Protein AF-A0A964MA13-F1 (afdb_monomer_lite)

pLDDT: mean 74.61, std 17.49, range [42.19, 92.94]

Structure (mmCIF, N/CA/C/O backbone):
data_AF-A0A964MA13-F1
#
_entry.id   AF-A0A964MA13-F1
#
loop_
_atom_site.group_PDB
_atom_site.id
_atom_site.type_symbol
_atom_site.label_atom_id
_atom_site.label_alt_id
_atom_site.label_comp_id
_atom_site.label_asym_id
_atom_site.label_entity_id
_atom_site.label_seq_id
_atom_site.pdbx_PDB_ins_code
_atom_site.Cartn_x
_atom_site.Cartn_y
_atom_site.Cartn_z
_atom_site.occupancy
_atom_site.B_iso_or_equiv
_atom_site.auth_seq_id
_atom_site.auth_comp_id
_atom_site.auth_asym_id
_atom_site.auth_atom_id
_atom_site.pdbx_PDB_model_num
ATOM 1 N N . MET A 1 1 ? 26.014 82.194 -28.796 1.00 44.09 1 MET A N 1
ATOM 2 C CA . MET A 1 1 ? 26.210 80.761 -28.497 1.00 44.09 1 MET A CA 1
ATOM 3 C C . MET A 1 1 ? 26.919 80.692 -27.159 1.00 44.09 1 MET A C 1
ATOM 5 O O . MET A 1 1 ? 28.118 80.924 -27.108 1.00 44.09 1 MET A O 1
ATOM 9 N N . SER A 1 2 ? 26.148 80.529 -26.086 1.00 42.19 2 SER A N 1
ATOM 10 C CA . SER A 1 2 ? 26.655 80.429 -24.715 1.00 42.19 2 SER A CA 1
ATOM 11 C C . SER A 1 2 ? 26.920 78.957 -24.424 1.00 42.19 2 SER A C 1
ATOM 13 O O . SER A 1 2 ? 26.049 78.128 -24.671 1.00 42.19 2 SER A O 1
ATOM 15 N N . ILE A 1 3 ? 28.135 78.631 -23.988 1.00 51.69 3 ILE A N 1
ATOM 16 C CA . ILE A 1 3 ? 28.475 77.291 -23.509 1.00 51.69 3 ILE A CA 1
ATOM 17 C C . ILE A 1 3 ? 28.402 77.381 -21.992 1.00 51.69 3 ILE A C 1
ATOM 19 O O . ILE A 1 3 ? 29.277 77.956 -21.345 1.00 51.69 3 ILE A O 1
ATOM 23 N N . ASP A 1 4 ? 27.281 76.891 -21.476 1.00 51.12 4 ASP A N 1
ATOM 24 C CA . ASP A 1 4 ? 26.963 76.829 -20.064 1.00 51.12 4 ASP A CA 1
ATOM 25 C C . ASP A 1 4 ? 27.942 75.935 -19.297 1.00 51.12 4 ASP A C 1
ATOM 27 O O . ASP A 1 4 ? 28.339 74.841 -19.702 1.00 51.12 4 ASP A O 1
ATOM 31 N N . TYR A 1 5 ? 28.328 76.485 -18.157 1.00 51.44 5 TYR A N 1
ATOM 32 C CA . TYR A 1 5 ? 29.275 76.003 -17.173 1.00 51.44 5 TYR A CA 1
ATOM 33 C C . TYR A 1 5 ? 28.660 74.820 -16.407 1.00 51.44 5 TYR A C 1
ATOM 35 O O . TYR A 1 5 ? 27.804 75.030 -15.547 1.00 51.44 5 TYR A O 1
ATOM 43 N N . TRP A 1 6 ? 29.065 73.574 -16.682 1.00 46.41 6 TRP A N 1
ATOM 44 C CA . TRP A 1 6 ? 28.625 72.440 -15.857 1.00 46.41 6 TRP A CA 1
ATOM 45 C C . TRP A 1 6 ? 29.602 72.189 -14.701 1.00 46.41 6 TRP A C 1
ATOM 47 O O . TRP A 1 6 ? 30.702 71.666 -14.852 1.00 46.41 6 TRP A O 1
ATOM 57 N N . ASN A 1 7 ? 29.133 72.598 -13.526 1.00 52.62 7 ASN A N 1
ATOM 58 C CA . ASN A 1 7 ? 29.661 72.382 -12.186 1.00 52.62 7 ASN A CA 1
ATOM 59 C C . ASN A 1 7 ? 29.698 70.879 -11.782 1.00 52.62 7 ASN A C 1
ATOM 61 O O . ASN A 1 7 ? 28.642 70.238 -11.783 1.00 52.62 7 ASN A O 1
ATOM 65 N N . PRO A 1 8 ? 30.846 70.291 -11.387 1.00 54.66 8 PRO A N 1
ATOM 66 C CA . PRO A 1 8 ? 30.923 68.909 -10.913 1.00 54.66 8 PRO A CA 1
ATOM 67 C C . PRO A 1 8 ? 30.558 68.834 -9.422 1.00 54.66 8 PRO A C 1
ATOM 69 O O . PRO A 1 8 ? 31.421 68.825 -8.546 1.00 54.66 8 PRO A O 1
ATOM 72 N N . ALA A 1 9 ? 29.262 68.792 -9.118 1.00 52.16 9 ALA A N 1
ATOM 73 C CA . ALA A 1 9 ? 28.777 68.673 -7.748 1.00 52.16 9 ALA A CA 1
ATOM 74 C C . ALA A 1 9 ? 28.364 67.228 -7.417 1.00 52.16 9 ALA A C 1
ATOM 76 O O . ALA A 1 9 ? 27.290 66.766 -7.785 1.00 52.16 9 ALA A O 1
ATOM 77 N N . PHE A 1 10 ? 29.238 66.564 -6.657 1.00 46.69 10 PHE A N 1
ATOM 78 C CA . PHE A 1 10 ? 28.889 65.673 -5.547 1.00 46.69 10 PHE A CA 1
ATOM 79 C C . PHE A 1 10 ? 27.952 64.487 -5.837 1.00 46.69 10 PHE A C 1
ATOM 81 O O . PHE A 1 10 ? 26.775 64.470 -5.482 1.00 46.69 10 PHE A O 1
ATOM 88 N N . THR A 1 11 ? 28.549 63.397 -6.322 1.00 50.41 11 THR A N 1
ATOM 89 C CA . THR A 1 11 ? 28.027 62.039 -6.125 1.00 50.41 11 THR A CA 1
ATOM 90 C C . THR A 1 11 ? 28.110 61.676 -4.639 1.00 50.41 11 THR A C 1
ATOM 92 O O . THR A 1 11 ? 29.091 61.099 -4.174 1.00 50.41 11 THR A O 1
ATOM 95 N N . ILE A 1 12 ? 27.086 62.031 -3.866 1.00 56.12 12 ILE A N 1
ATOM 96 C CA . ILE A 1 12 ? 26.887 61.498 -2.515 1.00 56.12 12 ILE A CA 1
ATOM 97 C C . ILE A 1 12 ? 26.108 60.194 -2.681 1.00 56.12 12 ILE A C 1
ATOM 99 O O . ILE A 1 12 ? 24.880 60.182 -2.710 1.00 56.12 12 ILE A O 1
ATOM 103 N N . LEU A 1 13 ? 26.830 59.084 -2.842 1.00 58.12 13 LEU A N 1
ATOM 104 C CA . LEU A 1 13 ? 26.235 57.760 -2.678 1.00 58.12 13 LEU A CA 1
ATOM 105 C C . LEU A 1 13 ? 25.839 57.601 -1.201 1.00 58.12 13 LEU A C 1
ATOM 107 O O . LEU A 1 13 ? 26.677 57.844 -0.326 1.00 58.12 13 LEU A O 1
ATOM 111 N N . PRO A 1 14 ? 24.595 57.201 -0.887 1.00 50.47 14 PRO A N 1
ATOM 112 C CA . PRO A 1 14 ? 24.221 56.904 0.482 1.00 50.47 14 PRO A CA 1
ATOM 113 C C . PRO A 1 14 ? 25.079 55.744 0.993 1.00 50.47 14 PRO A C 1
ATOM 115 O O . PRO A 1 14 ? 25.110 54.650 0.431 1.00 50.47 14 PRO A O 1
ATOM 118 N N . ARG A 1 15 ? 25.810 56.040 2.065 1.00 55.12 15 ARG A N 1
ATOM 119 C CA . ARG A 1 15 ? 26.603 55.124 2.881 1.00 55.12 15 ARG A CA 1
ATOM 120 C C . ARG A 1 15 ? 25.725 53.924 3.249 1.00 55.12 15 ARG A C 1
ATOM 122 O O . ARG A 1 15 ? 24.799 54.067 4.044 1.00 55.12 15 ARG A O 1
ATOM 129 N N . PHE A 1 16 ? 25.991 52.769 2.641 1.00 56.97 16 PHE A N 1
ATOM 130 C CA . PHE A 1 16 ? 25.405 51.497 3.057 1.00 56.97 16 PHE A CA 1
ATOM 131 C C . PHE A 1 16 ? 25.694 51.307 4.554 1.00 56.97 16 PHE A C 1
ATOM 133 O O . PHE A 1 16 ? 26.870 51.315 4.930 1.00 56.97 16 PHE A O 1
ATOM 140 N N . PRO A 1 17 ? 24.678 51.171 5.422 1.00 55.16 17 PRO A N 1
ATOM 141 C CA . PRO A 1 17 ? 24.931 50.744 6.785 1.00 55.16 17 PRO A CA 1
ATOM 142 C C . PRO A 1 17 ? 25.441 49.296 6.762 1.00 55.16 17 PRO A C 1
ATOM 144 O O . PRO A 1 17 ? 24.967 48.463 5.989 1.00 55.16 17 PRO A O 1
ATOM 147 N N . GLU A 1 18 ? 26.455 49.045 7.587 1.00 59.09 18 GLU A N 1
ATOM 148 C CA . GLU A 1 18 ? 27.140 47.769 7.804 1.00 59.09 18 GLU A CA 1
ATOM 149 C C . GLU A 1 18 ? 26.182 46.570 7.962 1.00 59.09 18 GLU A C 1
ATOM 151 O O . GLU A 1 18 ? 25.045 46.733 8.415 1.00 59.09 18 GLU A O 1
ATOM 156 N N . PRO A 1 19 ? 26.629 45.335 7.655 1.00 51.69 19 PRO A N 1
ATOM 157 C CA . PRO A 1 19 ? 25.849 44.140 7.937 1.00 51.69 19 PRO A CA 1
ATOM 158 C C . PRO A 1 19 ? 25.699 43.979 9.451 1.00 51.69 19 PRO A C 1
ATOM 160 O O . PRO A 1 19 ? 26.604 43.520 10.150 1.00 51.69 19 PRO A O 1
ATOM 163 N N . PHE A 1 20 ? 24.525 44.336 9.961 1.00 54.06 20 PHE A N 1
ATOM 164 C CA . PHE A 1 20 ? 24.120 44.042 11.324 1.00 54.06 20 PHE A CA 1
ATOM 165 C C . PHE A 1 20 ? 23.949 42.522 11.471 1.00 54.06 20 PHE A C 1
ATOM 167 O O . PHE A 1 20 ? 22.886 41.954 11.228 1.00 54.06 20 PHE A O 1
ATOM 174 N N . GLN A 1 21 ? 25.036 41.841 11.832 1.00 60.16 21 GLN A N 1
ATOM 175 C CA . GLN A 1 21 ? 25.034 40.455 12.293 1.00 60.16 21 GLN A CA 1
ATOM 176 C C . GLN A 1 21 ? 24.427 40.415 13.703 1.00 60.16 21 GLN A C 1
ATOM 178 O O . GLN A 1 21 ? 25.129 40.283 14.708 1.00 60.16 21 GLN A O 1
ATOM 183 N N . GLU A 1 22 ? 23.101 40.545 13.791 1.00 51.34 22 GLU A N 1
ATOM 184 C CA . GLU A 1 22 ? 22.385 40.268 15.032 1.00 51.34 22 GLU A CA 1
ATOM 185 C C . GLU A 1 22 ? 22.424 38.759 15.287 1.00 51.34 22 GLU A C 1
ATOM 187 O O . GLU A 1 22 ? 21.648 37.978 14.734 1.00 51.34 22 GLU A O 1
ATOM 192 N N . LYS A 1 23 ? 23.336 38.337 16.169 1.00 56.66 23 LYS A N 1
ATOM 193 C CA . LYS A 1 23 ? 23.270 37.046 16.858 1.00 56.66 23 LYS A CA 1
ATOM 194 C C . LYS A 1 23 ? 21.973 36.970 17.674 1.00 56.66 23 LYS A C 1
ATOM 196 O O . LYS A 1 23 ? 21.992 37.083 18.898 1.00 56.66 23 LYS A O 1
ATOM 201 N N . ARG A 1 24 ? 20.840 36.678 17.033 1.00 50.56 24 ARG A N 1
ATOM 202 C CA . ARG A 1 24 ? 19.688 36.103 17.732 1.00 50.56 24 ARG A CA 1
ATOM 203 C C . ARG A 1 24 ? 19.922 34.611 17.905 1.00 50.56 24 ARG A C 1
ATOM 205 O O . ARG A 1 24 ? 19.447 33.787 17.131 1.00 50.56 24 ARG A O 1
ATOM 212 N N . LYS A 1 25 ? 20.584 34.267 19.014 1.00 51.78 25 LYS A N 1
ATOM 213 C CA . LYS A 1 25 ? 20.233 33.054 19.761 1.00 51.78 25 LYS A CA 1
ATOM 214 C C . LYS A 1 25 ? 18.764 33.187 20.176 1.00 51.78 25 LYS A C 1
ATOM 216 O O . LYS A 1 25 ? 18.461 33.632 21.277 1.00 51.78 25 LYS A O 1
ATOM 221 N N . LYS A 1 26 ? 17.840 32.840 19.279 1.00 46.59 26 LYS A N 1
ATOM 222 C CA . LYS A 1 26 ? 16.476 32.499 19.668 1.00 46.59 26 LYS A CA 1
ATOM 223 C C . LYS A 1 26 ? 16.476 31.022 20.014 1.00 46.59 26 LYS A C 1
ATOM 225 O O . LYS A 1 26 ? 16.306 30.153 19.169 1.00 46.59 26 LYS A O 1
ATOM 230 N N . THR A 1 27 ? 16.698 30.776 21.296 1.00 52.06 27 THR A N 1
ATOM 231 C CA . THR A 1 27 ? 16.143 29.629 21.999 1.00 52.06 27 THR A CA 1
ATOM 232 C C . THR A 1 27 ? 14.629 29.663 21.782 1.00 52.06 27 THR A C 1
ATOM 234 O O . THR A 1 27 ? 13.909 30.393 22.454 1.00 52.06 27 THR A O 1
ATOM 237 N N . ILE A 1 28 ? 14.157 28.938 20.776 1.00 50.31 28 ILE A N 1
ATOM 238 C CA . ILE A 1 28 ? 12.778 28.460 20.686 1.00 50.31 28 ILE A CA 1
ATOM 239 C C . ILE A 1 28 ? 12.952 26.970 20.979 1.00 50.31 28 ILE A C 1
ATOM 241 O O . ILE A 1 28 ? 13.292 26.186 20.105 1.00 50.31 28 ILE A O 1
ATOM 245 N N . SER A 1 29 ? 13.088 26.590 22.251 1.00 42.81 29 SER A N 1
ATOM 246 C CA . SER A 1 29 ? 11.923 26.170 23.030 1.00 42.81 29 SER A CA 1
ATOM 247 C C . SER A 1 29 ? 10.933 25.474 22.112 1.00 42.81 29 SER A C 1
ATOM 249 O O . SER A 1 29 ? 10.007 26.103 21.607 1.00 42.81 29 SER A O 1
ATOM 251 N N . SER A 1 30 ? 11.230 24.206 21.837 1.00 48.28 30 SER A N 1
ATOM 252 C CA . SER A 1 30 ? 10.273 23.111 21.790 1.00 48.28 30 SER A CA 1
ATOM 253 C C . SER A 1 30 ? 8.823 23.592 21.803 1.00 48.28 30 SER A C 1
ATOM 255 O O . SER A 1 30 ? 8.165 23.579 22.837 1.00 48.28 30 SER A O 1
ATOM 257 N N . SER A 1 31 ? 8.315 24.031 20.656 1.00 43.44 31 SER A N 1
ATOM 258 C CA . SER A 1 31 ? 6.921 23.743 20.381 1.00 43.44 31 SER A CA 1
ATOM 259 C C . SER A 1 31 ? 6.955 22.274 19.999 1.00 43.44 31 SER A C 1
ATOM 261 O O . SER A 1 31 ? 7.458 21.967 18.916 1.00 43.44 31 SER A O 1
ATOM 263 N N . PRO A 1 32 ? 6.504 21.328 20.845 1.00 47.91 32 PRO A N 1
ATOM 264 C CA . PRO A 1 32 ? 5.897 20.180 20.227 1.00 47.91 32 PRO A CA 1
ATOM 265 C C . PRO A 1 32 ? 4.797 20.809 19.374 1.00 47.91 32 PRO A C 1
ATOM 267 O O . PRO A 1 32 ? 3.833 21.371 19.898 1.00 47.91 32 PRO A O 1
ATOM 270 N N . SER A 1 33 ? 4.951 20.756 18.047 1.00 45.19 33 SER A N 1
ATOM 271 C CA . SER A 1 33 ? 3.766 20.606 17.215 1.00 45.19 33 SER A CA 1
ATOM 272 C C . SER A 1 33 ? 2.867 19.645 17.987 1.00 45.19 33 SER A C 1
ATOM 274 O O . SER A 1 33 ? 3.403 18.672 18.541 1.00 45.19 33 SER A O 1
ATOM 276 N N . PRO A 1 34 ? 1.556 19.880 18.115 1.00 46.25 34 PRO A N 1
ATOM 277 C CA . PRO A 1 34 ? 0.683 18.783 18.453 1.00 46.25 34 PRO A CA 1
ATOM 278 C C . PRO A 1 34 ? 0.861 17.782 17.308 1.00 46.25 34 PRO A C 1
ATOM 280 O O . PRO A 1 34 ? 0.146 17.804 16.314 1.00 46.25 34 PRO A O 1
ATOM 283 N N . SER A 1 35 ? 1.891 16.936 17.415 1.00 50.66 35 SER A N 1
ATOM 284 C CA . SER A 1 35 ? 1.893 15.582 16.938 1.00 50.66 35 SER A CA 1
ATOM 285 C C . SER A 1 35 ? 0.639 15.068 17.590 1.00 50.66 35 SER A C 1
ATOM 287 O O . SER A 1 35 ? 0.638 14.740 18.778 1.00 50.66 35 SER A O 1
ATOM 289 N N . LEU A 1 36 ? -0.461 15.175 16.847 1.00 50.03 36 LEU A N 1
ATOM 290 C CA . LEU A 1 36 ? -1.656 14.400 17.050 1.00 50.03 36 LEU A CA 1
ATOM 291 C C . LEU A 1 36 ? -1.100 12.984 17.092 1.00 50.03 36 LEU A C 1
ATOM 293 O O . LEU A 1 36 ? -0.792 12.398 16.055 1.00 50.03 36 LEU A O 1
ATOM 297 N N . ALA A 1 37 ? -0.746 12.533 18.294 1.00 53.44 37 ALA A N 1
ATOM 298 C CA . ALA A 1 37 ? -0.141 11.242 18.485 1.00 53.44 37 ALA A CA 1
ATOM 299 C C . ALA A 1 37 ? -1.216 10.312 17.966 1.00 53.44 37 ALA A C 1
ATOM 301 O O . ALA A 1 37 ? -2.315 10.285 18.531 1.00 53.44 37 ALA A O 1
ATOM 302 N N . LEU A 1 38 ? -0.945 9.672 16.824 1.00 57.56 38 LEU A N 1
ATOM 303 C CA . LEU A 1 38 ? -1.890 8.741 16.248 1.00 57.56 38 LEU A CA 1
ATOM 304 C C . LEU A 1 38 ? -2.282 7.809 17.399 1.00 57.56 38 LEU A C 1
ATOM 306 O O . LEU A 1 38 ? -1.379 7.2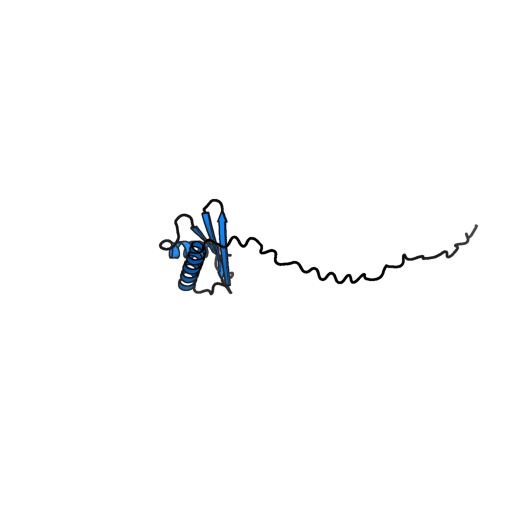95 18.071 1.00 57.56 38 LEU A O 1
ATOM 310 N N . PRO A 1 39 ? -3.584 7.648 17.700 1.00 66.75 39 PRO A N 1
ATOM 311 C CA . PRO A 1 39 ? -4.035 6.745 18.745 1.00 66.75 39 PRO A CA 1
ATOM 312 C C . PRO A 1 39 ? -3.232 5.448 18.651 1.00 66.75 39 PRO A C 1
ATOM 314 O O . PRO A 1 39 ? -3.041 4.941 17.547 1.00 66.75 39 PRO A O 1
ATOM 317 N N . LYS A 1 40 ? -2.709 4.926 19.767 1.00 70.12 40 LYS A N 1
ATOM 318 C CA . LYS A 1 40 ? -1.761 3.789 19.759 1.00 70.12 40 LYS A CA 1
ATOM 319 C C . LYS A 1 40 ? -2.251 2.585 18.935 1.00 70.12 40 LYS A C 1
ATOM 321 O O . LYS A 1 40 ? -1.443 1.815 18.426 1.00 70.12 40 LYS A O 1
ATOM 326 N N . GLU A 1 41 ? -3.564 2.417 18.792 1.00 70.81 41 GLU A N 1
ATOM 327 C CA . GLU A 1 41 ? -4.180 1.431 17.895 1.00 70.81 41 GLU A CA 1
ATOM 328 C C . GLU A 1 41 ? -3.972 1.724 16.403 1.00 70.81 41 GLU A C 1
ATOM 330 O O . GLU A 1 41 ? -3.688 0.807 15.636 1.00 70.81 41 GLU A O 1
ATOM 335 N N . ARG A 1 42 ? -4.044 2.989 15.983 1.00 72.75 42 ARG A N 1
ATOM 336 C CA . ARG A 1 42 ? -3.833 3.409 14.592 1.00 72.75 42 ARG A CA 1
ATOM 337 C C . ARG A 1 42 ? -2.382 3.253 14.162 1.00 72.75 42 ARG A C 1
ATOM 339 O O . ARG A 1 42 ? -2.126 2.802 13.052 1.00 72.75 42 ARG A O 1
ATOM 346 N N . GLU A 1 43 ? -1.431 3.537 15.051 1.00 78.12 43 GLU A N 1
ATOM 347 C CA . GLU A 1 43 ? -0.013 3.281 14.769 1.00 78.12 43 GLU A CA 1
ATOM 348 C C . GLU A 1 43 ? 0.257 1.779 14.573 1.00 78.12 43 GLU A C 1
ATOM 350 O O . GLU A 1 43 ? 0.962 1.388 13.642 1.00 78.12 43 GLU A O 1
ATOM 355 N N . LYS A 1 44 ? -0.368 0.914 15.386 1.00 83.31 44 LYS A N 1
ATOM 356 C CA . LYS A 1 44 ? -0.296 -0.545 15.199 1.00 83.31 44 LYS A CA 1
ATOM 357 C C . LYS A 1 44 ? -0.907 -0.986 13.871 1.00 83.31 44 LYS A C 1
ATOM 359 O O . LYS A 1 44 ? -0.310 -1.818 13.191 1.00 83.31 44 LYS A O 1
ATOM 364 N N . LEU A 1 45 ? -2.065 -0.435 13.503 1.00 82.56 45 LEU A N 1
ATOM 365 C CA . LEU A 1 45 ? -2.726 -0.735 12.232 1.00 82.56 45 LEU A CA 1
ATOM 366 C C . LEU A 1 45 ? -1.843 -0.330 11.045 1.00 82.56 45 LEU A C 1
ATOM 368 O O . LEU A 1 45 ? -1.617 -1.136 10.147 1.00 82.56 45 LEU A O 1
ATOM 372 N N . LEU A 1 46 ? -1.265 0.870 11.084 1.00 82.06 46 LEU A N 1
ATOM 373 C CA . LEU A 1 46 ? -0.328 1.350 10.071 1.00 82.06 46 LEU A CA 1
ATOM 374 C C . LEU A 1 46 ? 0.910 0.469 9.941 1.00 82.06 46 LEU A C 1
ATOM 376 O O . LEU A 1 46 ? 1.298 0.113 8.830 1.00 82.06 46 LEU A O 1
ATOM 380 N N . GLN A 1 47 ? 1.522 0.083 11.062 1.00 86.69 47 GLN A N 1
ATOM 381 C CA . GLN A 1 47 ? 2.664 -0.829 11.039 1.00 86.69 47 GLN A CA 1
ATOM 382 C C . GLN A 1 47 ? 2.278 -2.203 10.486 1.00 86.69 47 GLN A C 1
ATOM 384 O O . GLN A 1 47 ? 3.050 -2.805 9.740 1.00 86.69 47 GLN A O 1
ATOM 389 N N . PHE A 1 48 ? 1.094 -2.708 10.834 1.00 87.88 48 PHE A N 1
ATOM 390 C CA . PHE A 1 48 ? 0.593 -3.979 10.324 1.00 87.88 48 PHE A CA 1
ATOM 391 C C . PHE A 1 48 ? 0.373 -3.931 8.810 1.00 87.88 48 PHE A C 1
ATOM 393 O O . PHE A 1 48 ? 0.878 -4.794 8.092 1.00 87.88 48 PHE A O 1
ATOM 400 N N . ILE A 1 49 ? -0.305 -2.896 8.314 1.00 87.44 49 ILE A N 1
ATOM 401 C CA . ILE A 1 49 ? -0.557 -2.710 6.883 1.00 87.44 49 ILE A CA 1
ATOM 402 C C . ILE A 1 49 ? 0.754 -2.491 6.134 1.00 87.44 49 ILE A C 1
ATOM 404 O O . ILE A 1 49 ? 0.990 -3.149 5.127 1.00 87.44 49 ILE A O 1
ATOM 408 N N . GLY A 1 50 ? 1.657 -1.662 6.660 1.00 88.06 50 GLY A N 1
ATOM 409 C CA . GLY A 1 50 ? 2.987 -1.461 6.089 1.00 88.06 50 GLY A CA 1
ATOM 410 C C . GLY A 1 50 ? 3.772 -2.768 5.955 1.00 88.06 50 GLY A C 1
ATOM 411 O O . GLY A 1 50 ? 4.366 -3.028 4.911 1.00 88.06 50 GLY A O 1
ATOM 412 N N . ARG A 1 51 ? 3.717 -3.646 6.967 1.00 90.06 51 ARG A N 1
ATOM 413 C CA . ARG A 1 51 ? 4.322 -4.989 6.897 1.00 90.06 51 ARG A CA 1
ATOM 414 C C . ARG A 1 51 ? 3.663 -5.867 5.840 1.00 90.06 51 ARG A C 1
ATOM 416 O O . ARG A 1 51 ? 4.369 -6.578 5.136 1.00 90.06 51 ARG A O 1
ATOM 423 N N . LYS A 1 52 ? 2.335 -5.831 5.719 1.00 90.12 52 LYS A N 1
ATOM 424 C CA . LYS A 1 52 ? 1.609 -6.596 4.695 1.00 90.12 52 LYS A CA 1
ATOM 425 C C . LYS A 1 52 ? 1.939 -6.111 3.288 1.00 90.12 52 LYS A C 1
ATOM 427 O O . LYS A 1 52 ? 2.225 -6.931 2.424 1.00 90.12 52 LYS A O 1
ATOM 432 N N . ILE A 1 53 ? 2.002 -4.800 3.080 1.00 89.12 53 ILE A N 1
ATOM 433 C CA . ILE A 1 53 ? 2.425 -4.206 1.809 1.00 89.12 53 ILE A CA 1
ATOM 434 C C . ILE A 1 53 ? 3.854 -4.630 1.476 1.00 89.12 53 ILE A C 1
ATOM 436 O O . ILE A 1 53 ? 4.100 -5.054 0.356 1.00 89.12 53 ILE A O 1
ATOM 440 N N . ALA A 1 54 ? 4.769 -4.617 2.448 1.00 88.75 54 ALA A N 1
ATOM 441 C CA . ALA A 1 54 ? 6.144 -5.074 2.246 1.00 88.75 54 ALA A CA 1
ATOM 442 C C . ALA A 1 54 ? 6.265 -6.583 1.942 1.00 88.75 54 ALA A C 1
ATOM 444 O O . ALA A 1 54 ? 7.277 -7.005 1.396 1.00 88.75 54 ALA A O 1
ATOM 445 N N . GLN A 1 55 ? 5.268 -7.399 2.304 1.00 89.62 55 GLN A N 1
ATOM 446 C CA . GLN A 1 55 ? 5.216 -8.827 1.958 1.00 89.62 55 GLN A CA 1
ATOM 447 C C . GLN A 1 55 ? 4.654 -9.079 0.553 1.00 89.62 55 GLN A C 1
ATOM 449 O O . GLN A 1 55 ? 5.006 -10.078 -0.067 1.00 89.62 55 GLN A O 1
ATOM 454 N N . ILE A 1 56 ? 3.758 -8.212 0.077 1.00 87.44 56 ILE A N 1
ATOM 455 C CA . ILE A 1 56 ? 3.079 -8.358 -1.219 1.00 87.44 56 ILE A CA 1
ATOM 456 C C . ILE A 1 56 ? 3.875 -7.672 -2.331 1.00 87.44 56 ILE A C 1
ATOM 458 O O . ILE A 1 56 ? 3.971 -8.192 -3.441 1.00 87.44 56 ILE A O 1
ATOM 462 N N . ALA A 1 57 ? 4.414 -6.486 -2.051 1.00 87.38 57 ALA A N 1
ATOM 463 C CA . ALA A 1 57 ? 5.131 -5.688 -3.025 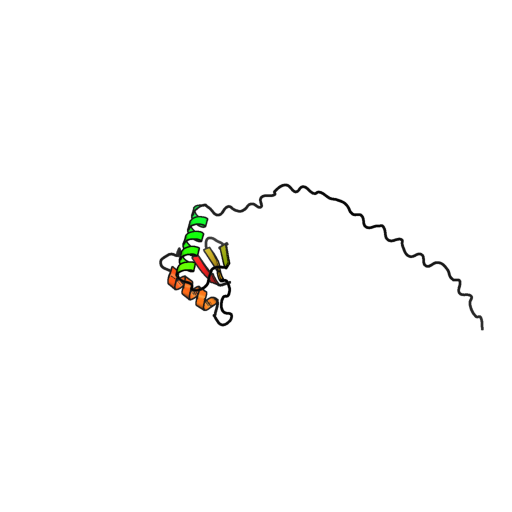1.00 87.38 57 ALA A CA 1
ATOM 464 C C . ALA A 1 57 ? 6.581 -6.179 -3.167 1.00 87.38 57 ALA A C 1
ATOM 466 O O . ALA A 1 57 ? 7.266 -6.358 -2.159 1.00 87.38 57 ALA A O 1
ATOM 467 N N . PRO A 1 58 ? 7.098 -6.318 -4.400 1.00 87.44 58 PRO A N 1
ATOM 468 C CA . PRO A 1 58 ? 8.502 -6.636 -4.629 1.00 87.44 58 PRO A CA 1
ATOM 469 C C . PRO A 1 58 ? 9.415 -5.421 -4.384 1.00 87.44 58 PRO A C 1
ATOM 471 O O . PRO A 1 58 ? 10.637 -5.561 -4.360 1.00 87.44 58 PRO A O 1
ATOM 474 N N . TYR A 1 59 ? 8.838 -4.227 -4.204 1.00 89.38 59 TYR A N 1
ATOM 475 C CA . TYR A 1 59 ? 9.565 -2.978 -4.004 1.00 89.38 59 TYR A CA 1
ATOM 476 C C . TYR A 1 59 ? 9.653 -2.605 -2.519 1.00 89.38 59 TYR A C 1
ATOM 478 O O . TYR A 1 59 ? 8.646 -2.653 -1.806 1.00 89.38 59 TYR A O 1
ATOM 486 N N . PRO A 1 60 ? 10.829 -2.166 -2.037 1.00 89.75 60 PRO A N 1
ATOM 487 C CA . PRO A 1 60 ? 10.966 -1.700 -0.668 1.00 89.75 60 PRO A CA 1
ATOM 488 C C . PRO A 1 60 ? 10.192 -0.396 -0.461 1.00 89.75 60 PRO A C 1
ATOM 490 O O . PRO A 1 60 ? 10.272 0.530 -1.268 1.00 89.75 60 PRO A O 1
ATOM 493 N N . ILE A 1 61 ? 9.462 -0.307 0.648 1.00 91.19 61 ILE A N 1
ATOM 494 C CA . ILE A 1 61 ? 8.722 0.899 1.023 1.00 91.19 61 ILE A CA 1
ATOM 495 C C . ILE A 1 61 ? 9.719 1.981 1.464 1.00 91.19 61 ILE A C 1
ATOM 497 O O . ILE A 1 61 ? 10.528 1.763 2.362 1.00 91.19 61 ILE A O 1
ATOM 501 N N . GLU A 1 62 ? 9.652 3.153 0.838 1.00 91.62 62 GLU A N 1
ATOM 502 C CA . GLU A 1 62 ? 10.423 4.346 1.202 1.00 91.62 62 GLU A CA 1
ATOM 503 C C . GLU A 1 62 ? 9.703 5.165 2.276 1.00 91.62 62 GLU A C 1
ATOM 505 O O . GLU A 1 62 ? 10.322 5.631 3.231 1.00 91.62 62 GLU A O 1
ATOM 510 N N . LYS A 1 63 ? 8.387 5.354 2.118 1.00 89.69 63 LYS A N 1
ATOM 511 C CA . LYS A 1 63 ? 7.573 6.165 3.028 1.00 89.69 63 LYS A CA 1
ATOM 512 C C . LYS A 1 63 ? 6.131 5.672 3.057 1.00 89.69 63 LYS A C 1
ATOM 514 O O . LYS A 1 63 ? 5.575 5.332 2.019 1.00 89.69 63 LYS A O 1
ATOM 519 N N . LEU A 1 64 ? 5.527 5.697 4.241 1.00 89.06 64 LEU A N 1
ATOM 520 C CA . LEU A 1 64 ? 4.085 5.559 4.429 1.00 89.06 64 LEU A CA 1
ATOM 521 C C . LEU A 1 64 ? 3.529 6.904 4.888 1.00 89.06 64 LEU A C 1
ATOM 523 O O . LEU A 1 64 ? 4.087 7.542 5.783 1.00 89.06 64 LEU A O 1
ATOM 527 N N . VAL A 1 65 ? 2.457 7.337 4.245 1.00 89.06 65 VAL A N 1
ATOM 528 C CA . VAL A 1 65 ? 1.693 8.535 4.574 1.00 89.06 65 VAL A CA 1
ATOM 529 C C . VAL A 1 65 ? 0.322 8.067 5.025 1.00 89.06 65 VAL A C 1
ATOM 531 O O . VAL A 1 65 ? -0.281 7.211 4.387 1.00 89.06 65 VAL A O 1
ATOM 534 N N . TYR A 1 66 ? -0.130 8.600 6.151 1.00 87.12 66 TYR A N 1
ATOM 535 C CA . TYR A 1 66 ? -1.453 8.347 6.693 1.00 87.12 66 TYR A CA 1
ATOM 536 C C . TYR A 1 66 ? -2.231 9.646 6.665 1.00 87.12 66 TYR A C 1
ATOM 538 O O . TYR A 1 66 ? -1.770 10.644 7.221 1.00 87.12 66 TYR A O 1
ATOM 546 N N . GLU A 1 67 ? -3.405 9.601 6.064 1.00 86.12 67 GLU A N 1
ATOM 547 C CA . GLU A 1 67 ? -4.366 10.687 6.079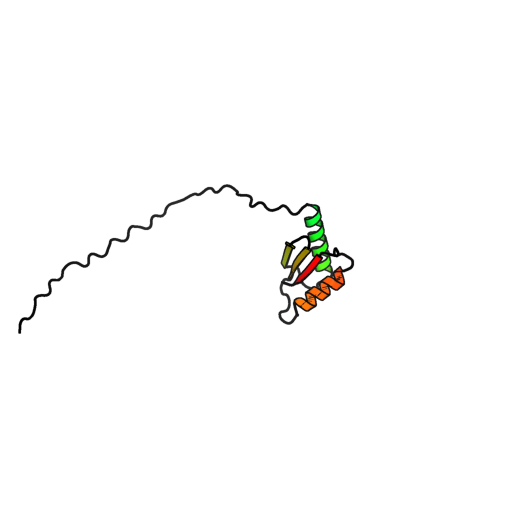 1.00 86.12 67 GLU A CA 1
ATOM 548 C C . GLU A 1 67 ? -5.711 10.139 6.543 1.00 86.12 67 GLU A C 1
ATOM 550 O O . GLU A 1 67 ? -6.070 8.995 6.272 1.00 86.12 67 GLU A O 1
ATOM 555 N N . GLU A 1 68 ? -6.434 10.944 7.306 1.00 84.69 68 GLU A N 1
ATOM 556 C CA . GLU A 1 68 ? -7.793 10.632 7.718 1.00 84.69 68 GLU A CA 1
ATOM 557 C C . GLU A 1 68 ? -8.631 11.880 7.544 1.00 84.69 68 GLU A C 1
ATOM 559 O O . GLU A 1 68 ? -8.316 12.930 8.110 1.00 84.69 68 GLU A O 1
ATOM 564 N N . ILE A 1 69 ? -9.675 11.753 6.740 1.00 83.56 69 ILE A N 1
ATOM 565 C CA . ILE A 1 69 ? -10.562 12.846 6.370 1.00 83.56 69 ILE A CA 1
ATOM 566 C C . ILE A 1 69 ? -11.977 12.321 6.582 1.00 83.56 69 ILE A C 1
ATOM 568 O O . ILE A 1 69 ? -12.324 11.269 6.059 1.00 83.56 69 ILE A O 1
ATOM 572 N N . ASP A 1 70 ? -12.756 12.990 7.432 1.00 82.88 70 ASP A N 1
ATOM 573 C CA . ASP A 1 70 ? -14.158 12.636 7.713 1.00 82.88 70 ASP A CA 1
ATOM 574 C C . ASP A 1 70 ? -14.405 11.159 8.116 1.00 82.88 70 ASP A C 1
ATOM 576 O O . ASP A 1 70 ? -15.488 10.609 7.929 1.00 82.88 70 ASP A O 1
ATOM 580 N N . GLY A 1 71 ? -13.407 10.507 8.727 1.00 80.69 71 GLY A N 1
ATOM 581 C CA . GLY A 1 71 ? -13.480 9.100 9.151 1.00 80.69 71 GLY A CA 1
ATOM 582 C C . GLY A 1 71 ? -13.119 8.079 8.065 1.00 80.69 71 GLY A C 1
ATOM 583 O O . GLY A 1 71 ? -13.100 6.873 8.344 1.00 80.69 71 GLY A O 1
ATOM 584 N N . GLU A 1 72 ? -12.784 8.543 6.862 1.00 85.62 72 GLU A N 1
ATOM 585 C CA . GLU A 1 72 ? -12.144 7.750 5.818 1.00 85.62 72 GLU A CA 1
ATOM 586 C C . GLU A 1 72 ? -10.637 7.746 6.032 1.00 85.62 72 GLU A C 1
ATOM 588 O O . GLU A 1 72 ? -10.004 8.790 6.196 1.00 85.62 72 GLU A O 1
ATOM 593 N N . ILE A 1 73 ? -10.058 6.549 6.055 1.00 86.81 73 ILE A N 1
ATOM 594 C CA . ILE A 1 73 ? -8.634 6.362 6.276 1.00 86.81 73 ILE A CA 1
ATOM 595 C C . ILE A 1 73 ? -7.945 6.141 4.940 1.00 86.81 73 ILE A C 1
ATOM 597 O O . ILE A 1 73 ? -8.403 5.392 4.088 1.00 86.81 73 ILE A O 1
ATOM 601 N N . SER A 1 74 ? -6.800 6.765 4.772 1.00 88.38 74 SER A N 1
ATOM 602 C CA . SER A 1 74 ? -6.098 6.837 3.511 1.00 88.38 74 SER A CA 1
ATOM 603 C C . SER A 1 74 ? -4.619 6.570 3.734 1.00 88.38 74 SER A C 1
ATOM 605 O O . SER A 1 74 ? -3.969 7.237 4.542 1.00 88.38 74 SER A O 1
ATOM 607 N N . ILE A 1 75 ? -4.079 5.556 3.059 1.00 89.56 75 ILE A N 1
ATOM 608 C CA . ILE A 1 75 ? -2.673 5.170 3.179 1.00 89.56 75 ILE A CA 1
ATOM 609 C C . ILE A 1 75 ? -1.970 5.378 1.843 1.00 89.56 75 ILE A C 1
ATOM 611 O O . ILE A 1 75 ? -2.130 4.599 0.904 1.00 89.56 75 ILE A O 1
ATOM 615 N N . GLY A 1 76 ? -1.108 6.389 1.799 1.00 91.50 76 GLY A N 1
ATOM 616 C CA . GLY A 1 76 ? -0.175 6.597 0.703 1.00 91.50 76 GLY A CA 1
ATOM 617 C C . GLY A 1 76 ? 1.113 5.813 0.911 1.00 91.50 76 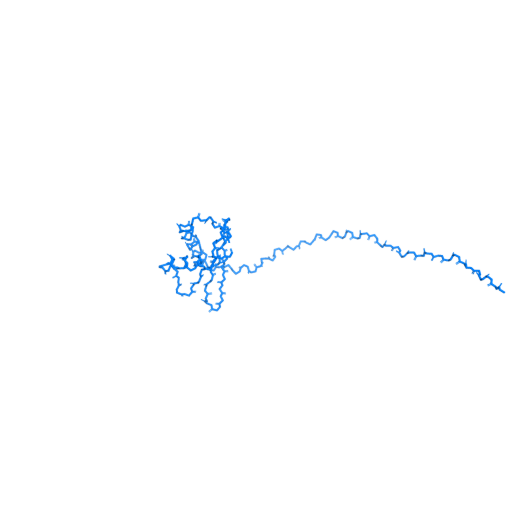GLY A C 1
ATOM 618 O O . GLY A 1 76 ? 1.801 5.984 1.918 1.00 91.50 76 GLY A O 1
ATOM 619 N N . VAL A 1 77 ? 1.486 4.978 -0.053 1.00 92.06 77 VAL A N 1
ATOM 620 C CA . VAL A 1 77 ? 2.744 4.227 -0.036 1.00 92.06 77 VAL A CA 1
ATOM 621 C C . VAL A 1 77 ? 3.675 4.751 -1.109 1.00 92.06 77 VAL A C 1
ATOM 623 O O . VAL A 1 77 ? 3.375 4.696 -2.297 1.00 92.06 77 VAL A O 1
ATOM 626 N N . LYS A 1 78 ? 4.844 5.223 -0.687 1.00 92.38 78 LYS A N 1
ATOM 627 C CA . LYS A 1 78 ? 5.954 5.533 -1.578 1.00 92.38 78 LYS A CA 1
ATOM 628 C C . LYS A 1 78 ? 6.891 4.338 -1.614 1.00 92.38 78 LYS A C 1
ATOM 630 O O . LYS A 1 78 ? 7.449 3.977 -0.577 1.00 92.38 78 LYS A O 1
ATOM 635 N N . PHE A 1 79 ? 7.104 3.753 -2.785 1.00 92.94 79 PHE A N 1
ATOM 636 C CA . PHE A 1 79 ? 8.112 2.712 -2.974 1.00 92.94 79 PHE A CA 1
ATOM 637 C C . PHE A 1 79 ? 9.433 3.311 -3.445 1.00 92.94 79 PHE A C 1
ATOM 639 O O . PHE A 1 79 ? 9.470 4.223 -4.271 1.00 92.94 79 PHE A O 1
ATOM 646 N N . ARG A 1 80 ? 10.536 2.763 -2.943 1.00 91.94 80 ARG A N 1
ATOM 647 C C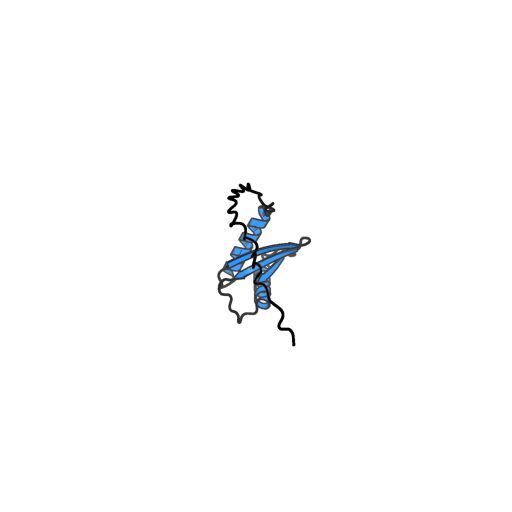A . ARG A 1 80 ? 11.874 3.119 -3.398 1.00 91.94 80 ARG A CA 1
ATOM 648 C C . ARG A 1 80 ? 12.120 2.463 -4.754 1.00 91.94 80 ARG A C 1
ATOM 650 O O . ARG A 1 80 ? 11.939 1.257 -4.895 1.00 91.94 80 ARG A O 1
ATOM 657 N N . ASN A 1 81 ? 12.589 3.250 -5.722 1.00 89.44 81 ASN A N 1
ATOM 658 C CA . ASN A 1 81 ? 12.834 2.809 -7.101 1.00 89.44 81 ASN A CA 1
ATOM 659 C C . ASN A 1 81 ? 11.588 2.209 -7.784 1.00 89.44 81 ASN A C 1
ATOM 661 O O . ASN A 1 81 ? 11.719 1.269 -8.568 1.00 89.44 81 ASN A O 1
ATOM 665 N N . PHE A 1 82 ? 10.391 2.734 -7.487 1.00 89.94 82 PHE A N 1
ATOM 666 C CA . PHE A 1 82 ? 9.178 2.327 -8.197 1.00 89.94 82 PHE A CA 1
ATOM 667 C C . PHE A 1 82 ? 9.355 2.554 -9.709 1.00 89.94 82 PHE A C 1
ATOM 669 O O . PHE A 1 82 ? 9.772 3.655 -10.097 1.00 89.94 82 PHE A O 1
ATOM 676 N N . PRO A 1 83 ? 9.087 1.556 -10.569 1.00 88.44 83 PRO A N 1
ATOM 677 C CA . PRO A 1 83 ? 9.326 1.695 -11.997 1.00 88.44 83 PRO A CA 1
ATOM 678 C C . PRO A 1 83 ? 8.473 2.828 -12.583 1.00 88.44 83 PRO A C 1
ATOM 680 O O . PRO A 1 83 ? 7.259 2.836 -12.392 1.00 88.44 83 PRO A O 1
ATOM 683 N N . PRO A 1 84 ? 9.051 3.761 -13.361 1.00 85.00 84 PRO A N 1
ATOM 684 C CA . PRO A 1 84 ? 8.277 4.841 -13.979 1.00 85.00 84 PRO A CA 1
ATOM 685 C C . PRO A 1 84 ? 7.300 4.332 -15.049 1.00 85.00 84 PRO A C 1
ATOM 687 O O . PRO A 1 84 ? 6.376 5.043 -15.430 1.00 85.00 84 PRO A O 1
ATOM 690 N N . VAL A 1 85 ? 7.522 3.110 -15.542 1.00 88.31 85 VAL A N 1
ATOM 691 C CA . VAL A 1 85 ? 6.653 2.420 -16.503 1.00 88.31 85 VAL A CA 1
ATOM 692 C C . VAL A 1 85 ? 5.427 1.784 -15.844 1.00 88.31 85 VAL A C 1
ATOM 694 O O . VAL A 1 85 ? 4.461 1.486 -16.541 1.00 88.31 85 VAL A O 1
ATOM 697 N N . GLU A 1 86 ? 5.444 1.567 -14.524 1.00 87.31 86 GLU A N 1
ATOM 698 C CA . GLU A 1 86 ? 4.293 1.018 -13.813 1.00 87.31 86 GLU A CA 1
ATOM 699 C C . GLU A 1 86 ? 3.263 2.109 -13.519 1.00 87.31 86 GLU A C 1
ATOM 701 O O . GLU A 1 86 ? 3.574 3.220 -13.084 1.00 87.31 86 GLU A O 1
ATOM 706 N N . ASN A 1 87 ? 1.992 1.774 -13.728 1.00 91.00 87 ASN A N 1
ATOM 707 C CA . ASN A 1 87 ? 0.901 2.677 -13.409 1.00 91.00 87 ASN A CA 1
ATOM 708 C C . ASN A 1 87 ? 0.598 2.620 -11.904 1.00 91.00 87 ASN A C 1
ATOM 710 O O . ASN A 1 87 ? 0.064 1.629 -11.405 1.00 91.00 87 ASN A O 1
ATOM 714 N N . LYS A 1 88 ? 0.893 3.717 -11.197 1.00 89.56 88 LYS A N 1
ATOM 715 C CA . LYS A 1 88 ? 0.662 3.876 -9.750 1.00 89.56 88 LYS A CA 1
ATOM 716 C C . LYS A 1 88 ? -0.778 3.585 -9.326 1.00 89.56 88 LYS A C 1
ATOM 718 O O . LYS A 1 88 ? -0.990 2.985 -8.277 1.00 89.56 88 LYS A O 1
ATOM 723 N N . ILE A 1 89 ? -1.758 3.973 -10.144 1.00 89.06 89 ILE A N 1
ATOM 724 C CA . ILE A 1 89 ? -3.184 3.763 -9.857 1.00 89.06 89 ILE A CA 1
ATOM 725 C C . ILE A 1 89 ? -3.512 2.273 -9.957 1.00 89.06 89 ILE A C 1
ATOM 727 O O . ILE A 1 89 ? -4.090 1.704 -9.035 1.00 89.06 89 ILE A O 1
ATOM 731 N N . ALA A 1 90 ? -3.088 1.622 -11.045 1.00 90.38 90 ALA A N 1
ATOM 732 C CA . ALA A 1 90 ? -3.299 0.186 -11.227 1.00 90.38 90 ALA A CA 1
ATOM 733 C C . ALA A 1 90 ? -2.624 -0.626 -10.111 1.00 90.38 90 ALA A C 1
ATOM 735 O O . ALA A 1 90 ? -3.211 -1.572 -9.588 1.00 90.38 90 ALA A O 1
ATOM 736 N N . TYR A 1 91 ? -1.421 -0.219 -9.702 1.00 90.88 91 TYR A N 1
ATOM 737 C CA . TYR A 1 91 ? -0.703 -0.858 -8.607 1.00 90.88 91 TYR A CA 1
ATOM 738 C C . TYR A 1 91 ? -1.370 -0.609 -7.243 1.00 90.88 91 TYR A C 1
ATOM 740 O O . TYR A 1 91 ? -1.438 -1.517 -6.419 1.00 90.88 91 TYR A O 1
ATOM 748 N N . GLY A 1 92 ? -1.924 0.584 -7.010 1.00 89.50 92 GLY A N 1
ATOM 749 C CA . GLY A 1 92 ? -2.738 0.882 -5.827 1.00 89.50 92 GLY A CA 1
ATOM 750 C C . GLY A 1 92 ? -3.968 -0.022 -5.734 1.00 89.50 92 GLY A C 1
ATOM 751 O O . GLY A 1 92 ? -4.177 -0.672 -4.713 1.00 89.50 92 GLY A O 1
ATOM 752 N N . LEU A 1 93 ? -4.710 -0.173 -6.836 1.00 89.69 93 LEU A N 1
ATOM 753 C CA . LEU A 1 93 ? -5.845 -1.100 -6.918 1.00 89.69 93 LEU A CA 1
ATOM 754 C C . LEU A 1 93 ? -5.423 -2.557 -6.686 1.00 89.69 93 LEU A C 1
ATOM 756 O O . LEU A 1 93 ? -6.118 -3.294 -5.987 1.00 89.69 93 LEU A O 1
ATOM 760 N N . TYR A 1 94 ? -4.271 -2.970 -7.223 1.00 90.75 94 TYR A N 1
ATOM 761 C CA . TYR A 1 94 ? -3.699 -4.290 -6.954 1.00 90.75 94 TYR A CA 1
ATOM 762 C C . TYR A 1 94 ? -3.408 -4.491 -5.459 1.00 90.75 94 TYR A C 1
ATOM 764 O O . TYR A 1 94 ? -3.809 -5.508 -4.891 1.00 90.75 94 TYR A O 1
ATOM 772 N N . LEU A 1 95 ? -2.776 -3.514 -4.797 1.00 89.75 95 LEU A N 1
ATOM 773 C CA . LEU A 1 95 ? -2.522 -3.560 -3.355 1.00 89.75 95 LEU A CA 1
ATOM 774 C C . LEU A 1 95 ? -3.825 -3.610 -2.555 1.00 89.75 95 LEU A C 1
ATOM 776 O O . LEU A 1 95 ? -3.936 -4.431 -1.649 1.00 89.75 95 LEU A O 1
ATOM 780 N N . MET A 1 96 ? -4.819 -2.789 -2.897 1.00 89.44 96 MET A N 1
ATOM 781 C CA . MET A 1 96 ? -6.135 -2.818 -2.254 1.00 89.44 96 MET A CA 1
ATOM 782 C C . MET A 1 96 ? -6.825 -4.172 -2.420 1.00 89.44 96 MET A C 1
ATOM 784 O O . MET A 1 96 ? -7.381 -4.695 -1.458 1.00 89.44 96 MET A O 1
ATOM 788 N N . GLY A 1 97 ? -6.746 -4.778 -3.607 1.00 87.56 97 GLY A N 1
ATOM 789 C CA . GLY A 1 97 ? -7.265 -6.121 -3.856 1.00 87.56 97 GLY A CA 1
ATOM 790 C C . GLY A 1 97 ? -6.562 -7.176 -3.000 1.0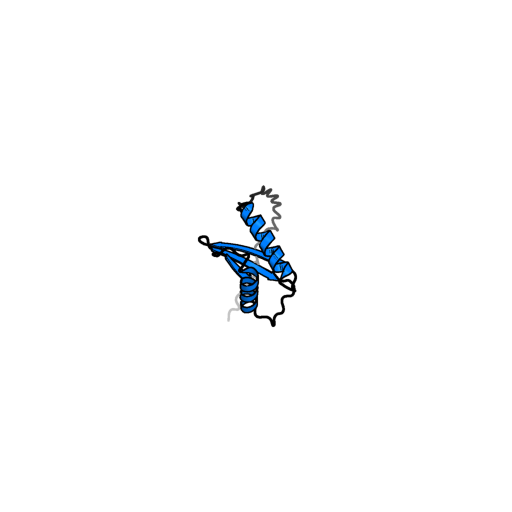0 87.56 97 GLY A C 1
ATOM 791 O O . GLY A 1 97 ? -7.220 -7.960 -2.316 1.00 87.56 97 GLY A O 1
ATOM 792 N N . ALA A 1 98 ? -5.228 -7.152 -2.969 1.00 88.62 98 ALA A N 1
ATOM 793 C CA . ALA A 1 98 ? -4.418 -8.092 -2.195 1.00 88.62 98 ALA A CA 1
ATOM 794 C C . ALA A 1 98 ? -4.578 -7.920 -0.672 1.00 88.62 98 ALA A C 1
ATOM 796 O O . ALA A 1 98 ? -4.465 -8.883 0.087 1.00 88.62 98 ALA A O 1
ATOM 797 N N . LEU A 1 99 ? -4.861 -6.700 -0.216 1.00 87.88 99 LEU A N 1
ATOM 798 C CA . LEU A 1 99 ? -5.064 -6.362 1.192 1.00 87.88 99 LEU A CA 1
ATOM 799 C C . LEU A 1 99 ? -6.539 -6.343 1.601 1.00 87.88 99 LEU A C 1
ATOM 801 O O . LEU A 1 99 ? -6.820 -6.098 2.770 1.00 87.88 99 LEU A O 1
ATOM 805 N N . SER A 1 100 ? -7.475 -6.619 0.692 1.00 84.00 100 SER A N 1
ATOM 806 C CA . SER A 1 100 ? -8.924 -6.517 0.934 1.00 84.00 100 SER A CA 1
ATOM 807 C C . SER A 1 100 ? -9.396 -7.288 2.175 1.00 84.00 100 SER A C 1
ATOM 809 O O . SER A 1 100 ? -10.245 -6.808 2.919 1.00 84.00 100 SER A O 1
ATOM 811 N N . SER A 1 101 ? -8.786 -8.440 2.466 1.00 82.00 101 SER A N 1
ATOM 812 C CA . SER A 1 101 ? -9.067 -9.257 3.659 1.00 82.00 101 SER A CA 1
ATOM 813 C C . SER A 1 101 ? -8.488 -8.700 4.970 1.00 82.00 101 SER A C 1
ATOM 815 O O . SER A 1 101 ? -8.771 -9.221 6.048 1.00 82.00 101 SER A O 1
ATOM 817 N N . HIS A 1 102 ? -7.622 -7.690 4.893 1.00 81.38 102 HIS A N 1
ATOM 818 C CA . HIS A 1 102 ? -6.882 -7.103 6.012 1.00 81.38 102 HIS A CA 1
ATOM 819 C C . HIS A 1 102 ? -7.168 -5.609 6.218 1.00 81.38 102 HIS A C 1
ATOM 821 O O . HIS A 1 102 ? -6.816 -5.077 7.273 1.00 81.38 102 HIS A O 1
ATOM 827 N N . LEU A 1 103 ? -7.778 -4.936 5.238 1.00 82.62 103 LEU A N 1
ATOM 828 C CA . LEU A 1 103 ? -8.136 -3.525 5.323 1.00 82.62 103 LEU A CA 1
ATOM 829 C C . LEU A 1 103 ? -9.532 -3.347 5.946 1.00 82.62 103 LEU A C 1
ATOM 831 O O . LEU A 1 103 ? -10.454 -4.105 5.636 1.00 82.62 103 LEU A O 1
ATOM 835 N N . PRO A 1 104 ? -9.722 -2.336 6.810 1.00 80.81 104 PRO A N 1
ATOM 836 C CA . PRO A 1 104 ? -11.050 -1.868 7.181 1.00 80.81 104 PRO A CA 1
ATOM 837 C C . PRO A 1 104 ? -11.828 -1.386 5.946 1.00 80.81 104 PRO A C 1
ATOM 839 O O . PRO A 1 104 ? -11.241 -0.893 4.988 1.00 80.81 104 PRO A O 1
ATOM 842 N N . LYS A 1 105 ? -13.164 -1.479 5.981 1.00 81.12 105 LYS A N 1
ATOM 843 C CA . LYS A 1 105 ? -14.044 -1.106 4.850 1.00 81.12 105 LYS A CA 1
ATOM 844 C C . LYS A 1 105 ? -13.945 0.365 4.432 1.00 81.12 105 LYS A C 1
ATOM 846 O O . LYS A 1 105 ? -14.289 0.708 3.313 1.00 81.12 105 LYS A O 1
ATOM 851 N N . ASN A 1 106 ? -13.513 1.209 5.352 1.00 85.06 106 ASN A N 1
ATOM 852 C CA . ASN A 1 106 ? -13.387 2.656 5.246 1.00 85.06 106 ASN A CA 1
ATOM 853 C C . ASN A 1 106 ? -11.907 3.063 5.148 1.00 85.06 106 ASN A C 1
ATOM 855 O O . ASN A 1 106 ? -11.490 4.060 5.734 1.00 85.06 106 ASN A O 1
ATOM 859 N N . MET A 1 107 ? -11.105 2.236 4.469 1.00 84.06 107 MET A N 1
ATOM 860 C CA . MET A 1 107 ? -9.688 2.479 4.242 1.00 84.06 107 MET A CA 1
ATOM 861 C C . MET A 1 107 ? -9.302 2.290 2.774 1.00 84.06 107 MET A C 1
ATOM 863 O O . MET A 1 107 ? -9.586 1.250 2.181 1.00 84.06 107 MET A O 1
ATOM 867 N N . GLU A 1 108 ? -8.578 3.263 2.232 1.00 87.62 108 GLU A N 1
ATOM 868 C CA . GLU A 1 108 ? -8.024 3.247 0.881 1.00 87.62 108 GLU A CA 1
ATOM 869 C C . GLU A 1 108 ? -6.489 3.185 0.912 1.00 87.62 108 GLU A C 1
ATOM 871 O O . GLU A 1 108 ? -5.845 3.699 1.831 1.00 87.62 108 GLU A O 1
ATOM 876 N N . VAL A 1 109 ? -5.887 2.522 -0.082 1.00 89.38 109 VAL A N 1
ATOM 877 C CA . VAL A 1 109 ? -4.429 2.425 -0.239 1.00 89.38 109 VAL A CA 1
ATOM 878 C C . VAL A 1 109 ? -4.044 2.872 -1.643 1.00 89.38 109 VAL A C 1
ATOM 880 O O . VAL A 1 109 ? -4.514 2.305 -2.626 1.00 89.38 109 VAL A O 1
ATOM 883 N N . TRP A 1 110 ? -3.125 3.829 -1.748 1.00 89.50 110 TRP A N 1
ATOM 884 C CA . TRP A 1 110 ? -2.628 4.329 -3.029 1.00 89.50 110 TRP A CA 1
ATOM 885 C C . TRP A 1 110 ? -1.109 4.438 -3.062 1.00 89.50 110 TRP A C 1
ATOM 887 O O . TRP A 1 110 ? -0.433 4.489 -2.035 1.00 89.50 110 TRP A O 1
ATOM 897 N N . VAL A 1 111 ? -0.560 4.488 -4.275 1.00 90.81 111 VAL A N 1
ATOM 898 C CA . VAL A 1 111 ? 0.879 4.635 -4.505 1.00 90.81 111 VAL A CA 1
ATOM 899 C C . VAL A 1 111 ? 1.196 6.079 -4.877 1.00 90.81 111 VAL A C 1
ATOM 901 O O . VAL A 1 111 ? 0.616 6.606 -5.828 1.00 90.81 111 VAL A O 1
ATOM 904 N N . ILE A 1 112 ? 2.127 6.704 -4.148 1.00 87.44 112 ILE A N 1
ATOM 905 C CA . ILE A 1 112 ? 2.594 8.086 -4.378 1.00 87.44 112 ILE A CA 1
ATOM 906 C C . ILE A 1 112 ? 3.952 8.144 -5.072 1.00 87.44 112 ILE A C 1
ATOM 908 O O . ILE A 1 112 ? 4.839 7.316 -4.778 1.00 87.44 112 ILE A O 1
#

Sequence (112 aa):
MSIDYWNPAFTILPRFPEPFQEKRKKTISSSPSPSLALPKEREKLLQFIGRKIAQIAPYPIEKLVYEEIDGEISIGVKFRNFPPVENKIAYGLYLMGALSSHLPKNMEVWVI

Radius of gyration: 30.1 Å; chains: 1; bounding box: 45×90×52 Å

Foldseek 3Di:
DDDDDDDPDDPPDPDDPDPPPPPPPPPPDDPPPPPVVQPPVVVVLQVVLLVQCVVVDPFAWPDWDWDADPNQIEIETETDCDDPPDDFAVVQVVSCVSCVVPDDPRYGYTYD

Secondary structure (DSSP, 8-state):
---------------------------------------HHHHHHHHHHHHHHHHH-SSPEEEEEEEEETTEEEEEEEETT--TTS-HHHHHHHHHHHHTTTS-TTEEEEE-